Protein AF-A0A8L0DMH9-F1 (afdb_monomer)

Structure (mmCIF, N/CA/C/O backbone):
data_AF-A0A8L0DMH9-F1
#
_entry.id   AF-A0A8L0DMH9-F1
#
loop_
_atom_site.group_PDB
_atom_site.id
_atom_site.type_symbol
_atom_site.label_atom_id
_atom_site.label_alt_id
_atom_site.label_comp_id
_atom_site.label_asym_id
_atom_site.label_entity_id
_atom_site.label_seq_id
_atom_site.pdbx_PDB_ins_code
_atom_site.Cartn_x
_atom_site.Cartn_y
_atom_site.Cartn_z
_atom_site.occupancy
_atom_site.B_iso_or_equiv
_atom_site.auth_seq_id
_atom_site.auth_comp_id
_atom_site.auth_asym_id
_atom_site.auth_atom_id
_atom_site.pdbx_PDB_model_num
ATOM 1 N N . MET A 1 1 ? 23.906 -8.751 -19.280 1.00 44.16 1 MET A N 1
ATOM 2 C CA . MET A 1 1 ? 24.040 -8.775 -17.815 1.00 44.16 1 MET A CA 1
ATOM 3 C C . MET A 1 1 ? 22.783 -8.138 -17.264 1.00 44.16 1 MET A C 1
ATOM 5 O O . MET A 1 1 ? 22.639 -6.927 -17.329 1.00 44.16 1 MET A O 1
ATOM 9 N N . ASP A 1 2 ? 21.825 -9.013 -16.963 1.00 50.31 2 ASP A N 1
ATOM 10 C CA . ASP A 1 2 ? 20.845 -8.920 -15.877 1.00 50.31 2 ASP A CA 1
ATOM 11 C C . ASP A 1 2 ? 20.168 -7.559 -15.694 1.00 50.31 2 ASP A C 1
ATOM 13 O O . ASP A 1 2 ? 20.435 -6.817 -14.751 1.00 50.31 2 ASP A O 1
ATOM 17 N N . ILE A 1 3 ? 19.213 -7.276 -16.583 1.00 57.88 3 ILE A N 1
ATOM 18 C CA . ILE A 1 3 ? 18.086 -6.399 -16.255 1.00 57.88 3 ILE A CA 1
ATOM 19 C C . ILE A 1 3 ? 17.235 -7.214 -15.278 1.00 57.88 3 ILE A C 1
ATOM 21 O O . ILE A 1 3 ? 16.258 -7.850 -15.665 1.00 57.88 3 ILE A O 1
ATOM 25 N N . ALA A 1 4 ? 17.697 -7.311 -14.032 1.00 50.91 4 ALA A N 1
ATOM 26 C CA . ALA A 1 4 ? 16.849 -7.750 -12.949 1.00 50.91 4 ALA A CA 1
ATOM 27 C C . ALA A 1 4 ? 15.750 -6.697 -12.875 1.00 50.91 4 ALA A C 1
ATOM 29 O O . ALA A 1 4 ? 15.988 -5.566 -12.456 1.00 50.91 4 ALA A O 1
ATOM 30 N N . ASP A 1 5 ? 14.577 -7.060 -13.385 1.00 52.94 5 ASP A N 1
ATOM 31 C CA . ASP A 1 5 ? 13.315 -6.656 -12.794 1.00 52.94 5 ASP A CA 1
ATOM 32 C C . ASP A 1 5 ? 13.564 -6.607 -11.281 1.00 52.94 5 ASP A C 1
ATOM 34 O O . ASP A 1 5 ? 13.772 -7.647 -10.653 1.00 52.94 5 ASP A O 1
ATOM 38 N N . GLU A 1 6 ? 13.769 -5.404 -10.734 1.00 55.66 6 GLU A N 1
ATOM 39 C CA . GLU A 1 6 ? 13.895 -5.182 -9.296 1.00 55.66 6 GLU A CA 1
ATOM 40 C C . GLU A 1 6 ? 12.519 -5.493 -8.731 1.00 55.66 6 GLU A C 1
ATOM 42 O O . GLU A 1 6 ? 11.718 -4.580 -8.517 1.00 55.66 6 GLU A O 1
ATOM 47 N N . GLY A 1 7 ? 12.252 -6.797 -8.628 1.00 62.69 7 GLY A N 1
ATOM 48 C CA . GLY A 1 7 ? 10.928 -7.363 -8.533 1.00 62.69 7 GLY A CA 1
ATOM 49 C C . GLY A 1 7 ? 10.132 -6.648 -7.471 1.00 62.69 7 GLY A C 1
ATOM 50 O O . GLY A 1 7 ? 10.672 -6.158 -6.473 1.00 62.69 7 GLY A O 1
ATOM 51 N N . ASP A 1 8 ? 8.832 -6.571 -7.699 1.00 78.06 8 ASP A N 1
ATOM 52 C CA . ASP A 1 8 ? 7.914 -6.049 -6.712 1.00 78.06 8 ASP A CA 1
ATOM 53 C C . ASP A 1 8 ? 8.156 -6.839 -5.408 1.00 78.06 8 ASP A C 1
ATOM 55 O O . ASP A 1 8 ? 7.840 -8.024 -5.296 1.00 78.06 8 ASP A O 1
ATOM 59 N N . ILE A 1 9 ? 8.809 -6.197 -4.435 1.00 88.56 9 ILE A N 1
ATOM 60 C CA . ILE A 1 9 ? 9.212 -6.786 -3.155 1.00 88.56 9 ILE A CA 1
ATOM 61 C C . ILE A 1 9 ? 8.534 -5.990 -2.045 1.00 88.56 9 ILE A C 1
ATOM 63 O O . ILE A 1 9 ? 8.529 -4.760 -2.033 1.00 88.56 9 ILE A O 1
ATOM 67 N N . CYS A 1 10 ? 7.980 -6.691 -1.060 1.00 90.25 10 CYS A N 1
ATOM 68 C CA . CYS A 1 10 ? 7.345 -6.062 0.088 1.00 90.25 10 CYS A CA 1
ATOM 69 C C . CYS A 1 10 ? 8.344 -5.228 0.902 1.00 90.25 10 CYS A C 1
ATOM 71 O O . CYS A 1 10 ? 9.318 -5.760 1.441 1.00 9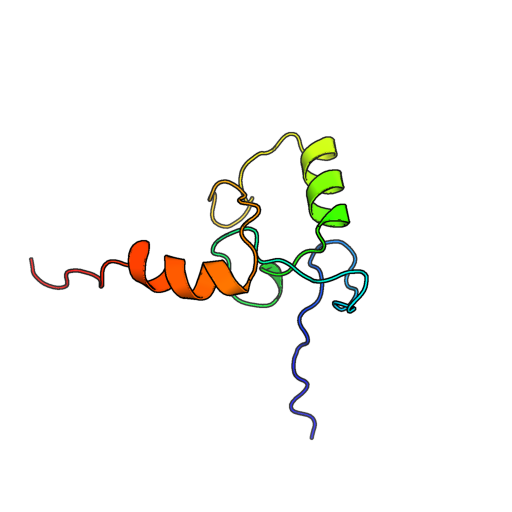0.25 10 CYS A O 1
ATOM 73 N N . ARG A 1 11 ? 8.044 -3.942 1.126 1.00 88.88 11 ARG A N 1
ATOM 74 C CA . ARG A 1 11 ? 8.901 -3.037 1.915 1.00 88.88 11 ARG A CA 1
ATOM 75 C C . ARG A 1 11 ? 9.100 -3.447 3.382 1.00 88.88 11 ARG A C 1
ATOM 77 O O . ARG A 1 11 ? 9.965 -2.892 4.053 1.00 88.88 11 ARG A O 1
ATOM 84 N N . VAL A 1 12 ? 8.263 -4.349 3.903 1.00 89.38 12 VAL A N 1
ATOM 85 C CA . VAL A 1 12 ? 8.293 -4.784 5.311 1.00 89.38 12 VAL A CA 1
ATOM 86 C C . VAL A 1 12 ? 9.081 -6.078 5.469 1.00 89.38 12 VAL A C 1
ATOM 88 O O . VAL A 1 12 ? 10.047 -6.107 6.224 1.00 89.38 12 VAL A O 1
ATOM 91 N N . CYS A 1 13 ? 8.687 -7.143 4.768 1.00 92.38 13 CYS A N 1
ATOM 92 C CA . CYS A 1 13 ? 9.306 -8.463 4.925 1.00 92.38 13 CYS A CA 1
ATOM 93 C C . CYS A 1 13 ? 10.403 -8.765 3.897 1.00 92.38 13 CYS A C 1
ATOM 95 O O . CYS A 1 13 ? 11.102 -9.761 4.050 1.00 92.38 13 CYS A O 1
ATOM 97 N N . ARG A 1 14 ? 10.581 -7.909 2.880 1.00 90.00 14 ARG A N 1
ATOM 98 C CA . ARG A 1 14 ? 11.573 -8.073 1.805 1.00 90.00 14 ARG A CA 1
ATOM 99 C C . ARG A 1 14 ? 11.413 -9.368 1.001 1.00 90.00 14 ARG A C 1
ATOM 101 O O . ARG A 1 14 ? 12.385 -9.886 0.466 1.00 90.00 14 ARG A O 1
ATOM 108 N N . SER A 1 15 ? 10.188 -9.881 0.920 1.00 90.50 15 SER A N 1
ATOM 109 C CA . SER A 1 15 ? 9.828 -11.030 0.087 1.00 90.50 15 SER A CA 1
ATOM 110 C C . SER A 1 15 ? 8.997 -10.586 -1.115 1.00 90.50 15 SER A C 1
ATOM 112 O O . SER A 1 15 ? 8.263 -9.595 -1.034 1.00 90.50 15 SER A O 1
ATOM 114 N N . GLU A 1 16 ? 9.107 -11.338 -2.203 1.00 90.38 16 GLU A N 1
ATOM 115 C CA . GLU A 1 16 ? 8.345 -11.144 -3.438 1.00 90.38 16 GLU A CA 1
ATOM 116 C C . GLU A 1 16 ? 6.838 -11.380 -3.227 1.00 90.38 16 GLU A C 1
ATOM 118 O O . GLU A 1 16 ? 6.390 -11.965 -2.230 1.00 90.38 16 GLU A O 1
ATOM 123 N N . GLY A 1 17 ? 6.032 -10.893 -4.168 1.00 87.56 17 GLY A N 1
ATOM 124 C CA . GLY A 1 17 ? 4.613 -11.223 -4.246 1.00 87.56 17 GLY A CA 1
ATOM 125 C C . GLY A 1 17 ? 4.400 -12.629 -4.800 1.00 87.56 17 GLY A C 1
ATOM 126 O O . GLY A 1 17 ? 4.982 -12.992 -5.816 1.00 87.56 17 GLY A O 1
ATOM 127 N N . THR A 1 18 ? 3.531 -13.409 -4.165 1.00 88.19 18 THR A N 1
ATOM 128 C CA . THR A 1 18 ? 3.082 -14.712 -4.682 1.00 88.19 18 THR A CA 1
ATOM 129 C C . THR A 1 18 ? 1.582 -14.663 -4.981 1.00 88.19 18 THR A C 1
ATOM 131 O O . THR A 1 18 ? 0.896 -13.774 -4.469 1.00 88.19 18 THR A O 1
ATOM 134 N N . PRO A 1 19 ? 1.026 -15.593 -5.780 1.00 84.69 19 PRO A N 1
ATOM 135 C CA . PRO A 1 19 ? -0.422 -15.667 -5.995 1.00 84.69 19 PRO A CA 1
ATOM 136 C C . PRO A 1 19 ? -1.222 -15.781 -4.685 1.00 84.69 19 PRO A C 1
ATOM 138 O O . PRO A 1 19 ? -2.286 -15.179 -4.573 1.00 84.69 19 PRO A O 1
ATOM 141 N N . ASP A 1 20 ? -0.689 -16.475 -3.673 1.00 88.62 20 ASP A N 1
ATOM 142 C CA . ASP A 1 20 ? -1.315 -16.586 -2.348 1.00 88.62 20 ASP A CA 1
ATOM 143 C C . ASP A 1 20 ? -1.084 -15.353 -1.458 1.00 88.62 20 ASP A C 1
ATOM 145 O O . ASP A 1 20 ? -1.898 -15.040 -0.588 1.00 88.62 20 ASP A O 1
ATOM 149 N N . LYS A 1 21 ? 0.032 -14.638 -1.654 1.00 87.38 21 LYS A N 1
ATOM 150 C CA . LYS A 1 21 ? 0.407 -13.431 -0.900 1.00 87.38 21 LYS A CA 1
ATOM 151 C C . LYS A 1 21 ? 0.757 -12.302 -1.876 1.00 87.38 21 LYS A C 1
ATOM 153 O O . LYS A 1 21 ? 1.937 -11.974 -2.038 1.00 87.38 21 LYS A O 1
ATOM 158 N N . PRO A 1 22 ? -0.249 -11.696 -2.531 1.00 87.88 22 PRO A N 1
ATOM 159 C CA . PRO A 1 22 ? -0.014 -10.649 -3.515 1.00 87.88 22 PRO A CA 1
ATOM 160 C C . PRO A 1 22 ? 0.467 -9.351 -2.857 1.00 87.88 22 PRO A C 1
ATOM 162 O O . PRO A 1 22 ? 0.216 -9.081 -1.674 1.00 87.88 22 PRO A O 1
ATOM 165 N N . LEU A 1 23 ? 1.155 -8.528 -3.647 1.00 87.38 23 LEU A N 1
ATOM 166 C CA . LEU A 1 23 ? 1.592 -7.193 -3.250 1.00 87.38 23 LEU A CA 1
ATOM 167 C C . LEU A 1 23 ? 0.556 -6.137 -3.620 1.00 87.38 23 LEU A C 1
ATOM 169 O O . LEU A 1 23 ? -0.129 -6.225 -4.633 1.00 87.38 23 LEU A O 1
ATOM 173 N N . TYR A 1 24 ? 0.479 -5.110 -2.784 1.00 85.75 24 TYR A N 1
ATOM 174 C CA . TYR A 1 24 ? -0.427 -3.981 -2.915 1.00 85.75 24 TYR A CA 1
ATOM 175 C C . TYR A 1 24 ? 0.354 -2.674 -2.945 1.00 85.75 24 TYR A C 1
ATOM 177 O O . TYR A 1 24 ? 1.470 -2.588 -2.432 1.00 85.75 24 TYR A O 1
ATOM 185 N N . HIS A 1 25 ? -0.282 -1.644 -3.502 1.00 85.50 25 HIS A N 1
ATOM 186 C CA . HIS A 1 25 ? 0.227 -0.279 -3.577 1.00 85.50 25 HIS A CA 1
ATOM 187 C C . HIS A 1 25 ? -0.643 0.630 -2.699 1.00 85.50 25 HIS A C 1
ATOM 189 O O . HIS A 1 25 ? -1.653 1.154 -3.157 1.00 85.50 25 HIS A O 1
ATOM 195 N N . PRO A 1 26 ? -0.342 0.761 -1.396 1.00 83.69 26 PRO A N 1
ATOM 196 C CA . PRO A 1 26 ? -1.282 1.336 -0.438 1.00 83.69 26 PRO A CA 1
ATOM 197 C C . PRO A 1 26 ? -1.179 2.867 -0.355 1.00 83.69 26 PRO A C 1
ATOM 199 O O . PRO A 1 26 ? -1.909 3.497 0.410 1.00 83.69 26 PRO A O 1
ATOM 202 N N . CYS A 1 27 ? -0.228 3.470 -1.071 1.00 84.94 27 CYS A N 1
ATOM 203 C CA . CYS A 1 27 ? 0.042 4.902 -1.092 1.00 84.94 27 CYS A CA 1
ATOM 204 C C . CYS A 1 27 ? 0.660 5.311 -2.434 1.00 84.94 27 CYS A C 1
ATOM 206 O O . CYS A 1 27 ? 1.142 4.469 -3.175 1.00 84.94 27 CYS A O 1
ATOM 208 N N . VAL A 1 28 ? 0.744 6.612 -2.711 1.00 83.19 28 VAL A N 1
ATOM 209 C CA . VAL A 1 28 ? 1.254 7.160 -3.986 1.00 83.19 28 VAL A CA 1
ATOM 210 C C . VAL A 1 28 ? 2.783 7.112 -4.149 1.00 83.19 28 VAL A C 1
ATOM 212 O O . VAL A 1 28 ? 3.336 7.770 -5.026 1.00 83.19 28 VAL A O 1
ATOM 215 N N . CYS A 1 29 ? 3.499 6.379 -3.293 1.00 83.69 29 CYS A N 1
ATOM 216 C CA . CYS A 1 29 ? 4.953 6.269 -3.402 1.00 83.69 29 CYS A CA 1
ATOM 217 C C . CYS A 1 29 ? 5.366 5.579 -4.712 1.00 83.69 29 CYS A C 1
ATOM 219 O O . CYS A 1 29 ? 4.643 4.742 -5.251 1.00 83.69 29 CYS A O 1
ATOM 221 N N . THR A 1 30 ? 6.549 5.917 -5.212 1.00 82.56 30 THR A N 1
ATOM 222 C CA . THR A 1 30 ? 7.144 5.330 -6.419 1.00 82.56 30 THR A CA 1
ATOM 223 C C . THR A 1 30 ? 8.333 4.436 -6.055 1.00 82.56 30 THR A C 1
ATOM 225 O O . THR A 1 30 ? 8.819 4.474 -4.926 1.00 82.56 30 THR A O 1
ATOM 228 N N . GLY A 1 31 ? 8.787 3.600 -6.994 1.00 80.00 31 GLY A N 1
ATOM 229 C CA . GLY A 1 31 ? 9.867 2.630 -6.757 1.00 80.00 31 GLY A CA 1
ATOM 230 C C . GLY A 1 31 ? 9.461 1.458 -5.854 1.00 80.00 31 GLY A C 1
ATOM 231 O O . GLY A 1 31 ? 8.281 1.262 -5.579 1.00 80.00 31 GLY A O 1
ATOM 232 N N . SER A 1 32 ? 10.435 0.683 -5.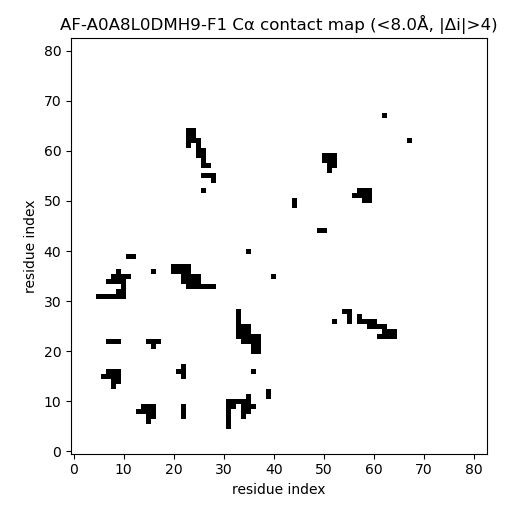376 1.00 74.62 32 SER A N 1
ATOM 233 C CA . SER A 1 32 ? 10.220 -0.550 -4.594 1.00 74.62 32 SER A CA 1
ATOM 234 C C . SER A 1 32 ? 9.488 -0.338 -3.262 1.00 74.62 32 SER A C 1
ATOM 236 O O . SER A 1 32 ? 8.759 -1.209 -2.795 1.00 74.62 32 SER A O 1
ATOM 238 N N . ILE A 1 33 ? 9.592 0.853 -2.662 1.00 81.06 33 ILE A N 1
ATOM 239 C CA . ILE A 1 33 ? 8.965 1.167 -1.365 1.00 81.06 33 ILE A CA 1
ATOM 240 C C . ILE A 1 33 ? 7.433 1.189 -1.403 1.00 81.06 33 ILE A C 1
ATOM 242 O O . ILE A 1 33 ? 6.770 1.231 -0.363 1.00 81.06 33 ILE A O 1
ATOM 246 N N . LYS A 1 34 ? 6.879 1.193 -2.612 1.00 85.06 34 LYS A N 1
ATOM 247 C CA . LYS A 1 34 ? 5.456 1.287 -2.870 1.00 85.06 34 LYS A CA 1
ATOM 248 C C . LYS A 1 34 ? 4.726 -0.042 -2.663 1.00 85.06 34 LYS A C 1
ATOM 250 O O . LYS A 1 34 ? 3.515 -0.026 -2.471 1.00 85.06 34 LYS A O 1
ATOM 255 N N . PHE A 1 35 ? 5.442 -1.165 -2.666 1.00 88.12 35 PHE A N 1
ATOM 256 C CA . PHE A 1 35 ? 4.851 -2.495 -2.565 1.00 88.12 35 PHE A CA 1
ATOM 257 C C . PHE A 1 35 ? 4.819 -3.016 -1.129 1.00 88.12 35 PHE A C 1
ATOM 259 O O . PHE A 1 35 ? 5.796 -2.936 -0.380 1.00 88.12 35 PHE A O 1
ATOM 266 N N . ILE A 1 36 ? 3.683 -3.585 -0.728 1.00 90.12 36 ILE A N 1
ATOM 267 C CA . ILE A 1 36 ? 3.514 -4.220 0.581 1.00 90.12 36 ILE A CA 1
ATOM 268 C C . ILE A 1 36 ? 2.529 -5.388 0.499 1.00 90.12 36 ILE A C 1
ATOM 270 O O . ILE A 1 36 ? 1.532 -5.308 -0.213 1.00 90.12 36 ILE A O 1
ATOM 274 N N . HIS A 1 37 ? 2.747 -6.460 1.260 1.00 91.69 37 HIS A N 1
ATOM 275 C CA . HIS A 1 37 ? 1.709 -7.481 1.439 1.00 91.69 37 HIS A CA 1
ATOM 276 C C . HIS A 1 37 ? 0.562 -6.943 2.298 1.00 91.69 37 HIS A C 1
ATOM 278 O O . HIS A 1 37 ? 0.783 -6.161 3.227 1.00 91.69 37 HIS A O 1
ATOM 284 N N . GLN A 1 38 ? -0.654 -7.432 2.060 1.00 88.06 38 GLN A N 1
ATOM 285 C CA . GLN A 1 38 ? -1.827 -7.085 2.869 1.00 88.06 38 GLN A CA 1
ATOM 286 C C . GLN A 1 38 ? -1.607 -7.366 4.363 1.00 88.06 38 GLN A C 1
ATOM 288 O O . GLN A 1 38 ? -1.858 -6.498 5.198 1.00 88.06 38 GLN A O 1
A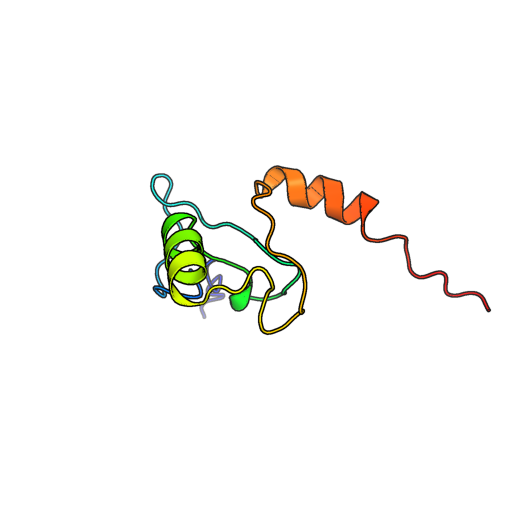TOM 293 N N . GLU A 1 39 ? -1.097 -8.550 4.708 1.00 90.81 39 GLU A N 1
ATOM 294 C CA . GLU A 1 39 ? -0.823 -8.928 6.100 1.00 90.81 39 GLU A CA 1
ATOM 295 C C . GLU A 1 39 ? 0.221 -8.014 6.746 1.00 90.81 39 GLU A C 1
ATOM 297 O O . GLU A 1 39 ? 0.021 -7.538 7.866 1.00 90.81 39 GLU A O 1
ATOM 302 N N . CYS A 1 40 ? 1.302 -7.714 6.017 1.00 91.50 40 CYS A N 1
ATOM 303 C CA . CYS A 1 40 ? 2.351 -6.814 6.482 1.00 91.50 40 CYS A CA 1
ATOM 304 C C . CYS A 1 40 ? 1.812 -5.403 6.730 1.00 91.50 40 CYS A C 1
ATOM 306 O O . CYS A 1 40 ? 2.156 -4.791 7.739 1.00 91.50 40 CYS A O 1
ATOM 308 N N . LEU A 1 41 ? 0.939 -4.897 5.854 1.00 88.19 41 LEU A N 1
ATOM 309 C CA . LEU A 1 41 ? 0.292 -3.602 6.045 1.00 88.19 41 LEU A CA 1
ATOM 310 C C . LEU A 1 41 ? -0.619 -3.610 7.276 1.00 88.19 41 LEU A C 1
ATOM 312 O O . LEU A 1 41 ? -0.517 -2.719 8.112 1.00 88.19 41 LEU A O 1
ATOM 316 N N . VAL A 1 42 ? -1.469 -4.628 7.437 1.00 87.00 42 VAL A N 1
ATOM 317 C CA . VAL A 1 42 ? -2.372 -4.744 8.595 1.00 87.00 42 VAL A CA 1
ATOM 318 C C . VAL A 1 42 ? -1.589 -4.819 9.908 1.00 87.00 42 VAL A C 1
ATOM 320 O O . VAL A 1 42 ? -1.935 -4.131 10.870 1.00 87.00 42 VAL A O 1
ATOM 323 N N . GLN A 1 43 ? -0.524 -5.621 9.965 1.00 89.56 43 GLN A N 1
ATOM 324 C CA . GLN A 1 43 ? 0.345 -5.704 11.142 1.00 89.56 43 GLN A CA 1
ATOM 325 C C . GLN A 1 43 ? 1.043 -4.371 11.425 1.00 89.56 43 GLN A C 1
ATOM 327 O O . GLN A 1 43 ? 1.054 -3.911 12.569 1.00 89.56 43 GLN A O 1
ATOM 332 N N . TRP A 1 44 ? 1.566 -3.718 10.386 1.00 86.56 44 TRP A N 1
ATOM 333 C CA . TRP A 1 44 ? 2.213 -2.418 10.513 1.00 86.56 44 TRP A CA 1
ATOM 334 C C . TRP A 1 44 ? 1.242 -1.347 11.030 1.00 86.56 44 TRP A C 1
ATOM 336 O O . TRP A 1 44 ? 1.593 -0.614 11.951 1.00 86.56 44 TRP A O 1
ATOM 346 N N . LEU A 1 45 ? 0.002 -1.296 10.529 1.00 84.38 45 LEU A N 1
ATOM 347 C CA . LEU A 1 45 ? -1.033 -0.362 10.997 1.00 84.38 45 LEU A CA 1
ATOM 348 C C . LEU A 1 45 ? -1.395 -0.605 12.468 1.00 84.38 45 LEU A C 1
ATOM 350 O O . LEU A 1 45 ? -1.470 0.347 13.249 1.00 84.38 45 LEU A O 1
ATOM 354 N N . LYS A 1 46 ? -1.559 -1.875 12.867 1.00 84.88 46 LYS A N 1
ATOM 355 C CA . LYS A 1 46 ? -1.834 -2.258 14.262 1.00 84.88 46 LYS A CA 1
ATOM 356 C C . LYS A 1 46 ? -0.724 -1.806 15.210 1.00 84.88 46 LYS A C 1
ATOM 358 O O . LYS A 1 46 ? -1.022 -1.318 16.296 1.00 84.88 46 LYS A O 1
ATOM 363 N N . HIS A 1 47 ? 0.537 -1.957 14.805 1.00 84.69 47 HIS A N 1
ATOM 364 C CA . HIS A 1 47 ? 1.685 -1.606 15.641 1.00 84.69 47 HIS A CA 1
ATOM 365 C C . HIS A 1 47 ? 1.984 -0.099 15.639 1.00 84.69 47 HIS A C 1
ATOM 367 O O . HIS A 1 47 ? 2.237 0.489 16.685 1.00 84.69 47 HIS A O 1
ATOM 373 N N . SER A 1 48 ? 1.932 0.544 14.471 1.00 83.94 48 SER A N 1
ATOM 374 C CA . SER A 1 48 ? 2.305 1.951 14.305 1.00 83.94 48 SER A CA 1
ATOM 375 C C . SER A 1 48 ? 1.223 2.918 14.799 1.00 83.94 48 SER A C 1
ATOM 377 O O . SER A 1 48 ? 1.535 4.055 15.145 1.00 83.94 48 SER A O 1
ATOM 379 N N . ARG A 1 49 ? -0.052 2.491 14.812 1.00 79.44 49 ARG A N 1
ATOM 380 C CA . ARG A 1 49 ? -1.238 3.355 15.004 1.00 79.44 49 ARG A CA 1
ATOM 381 C C . ARG A 1 49 ? -1.267 4.569 14.064 1.00 79.44 49 ARG A C 1
ATOM 383 O O . ARG A 1 49 ? -1.867 5.593 14.378 1.00 79.44 49 ARG A O 1
ATOM 390 N N . LYS A 1 50 ? -0.605 4.460 12.910 1.00 76.81 50 LYS A N 1
ATOM 391 C CA . LYS A 1 50 ? -0.544 5.496 11.877 1.00 76.81 50 LYS A CA 1
ATOM 392 C C . LYS A 1 50 ? -1.445 5.099 10.725 1.00 76.81 50 LYS A C 1
ATOM 394 O O . LYS A 1 50 ? -1.287 4.021 10.175 1.00 76.81 50 LYS A O 1
ATOM 399 N N . GLU A 1 51 ? -2.331 5.995 10.318 1.00 78.44 51 GLU A N 1
ATOM 400 C CA . GLU A 1 51 ? -3.196 5.806 9.143 1.00 78.44 51 GLU A CA 1
ATOM 401 C C . GLU A 1 51 ? -2.584 6.392 7.855 1.00 78.44 51 GLU A C 1
ATOM 403 O O . GLU A 1 51 ? -3.181 6.299 6.784 1.00 78.44 51 GLU A O 1
ATOM 408 N N . TYR A 1 52 ? -1.388 6.983 7.943 1.00 83.56 52 TYR A N 1
ATOM 409 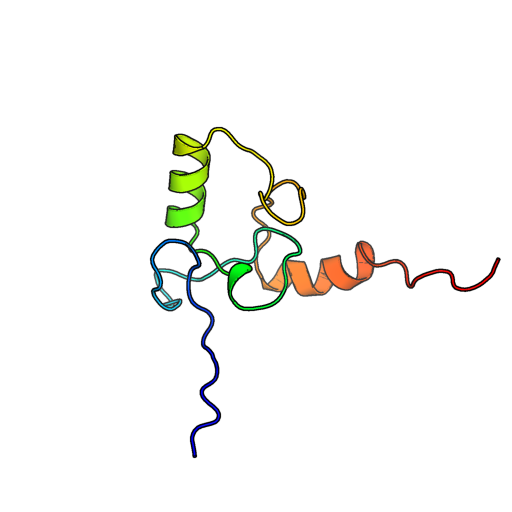C CA . TYR A 1 52 ? -0.736 7.726 6.863 1.00 83.56 52 TYR A CA 1
ATOM 410 C C . TYR A 1 52 ? 0.646 7.163 6.549 1.00 83.56 52 TYR A C 1
ATOM 412 O O . TYR A 1 52 ? 1.399 6.785 7.454 1.00 83.56 52 TYR A O 1
ATOM 420 N N . CYS A 1 53 ? 1.005 7.168 5.267 1.00 83.75 53 CYS A N 1
ATOM 421 C CA . CYS A 1 53 ? 2.339 6.811 4.814 1.00 83.75 53 CYS A CA 1
ATOM 422 C C . CYS A 1 53 ? 3.381 7.759 5.410 1.00 83.75 53 CYS A C 1
ATOM 424 O O . CYS A 1 53 ? 3.236 8.979 5.382 1.00 83.75 53 CYS A O 1
ATOM 426 N N . GLU A 1 54 ? 4.474 7.209 5.931 1.00 83.50 54 GLU A N 1
ATOM 427 C CA . GLU A 1 54 ? 5.513 8.010 6.578 1.00 83.50 54 GLU A CA 1
ATOM 428 C C . GLU A 1 54 ? 6.307 8.892 5.605 1.00 83.50 54 GLU A C 1
ATOM 4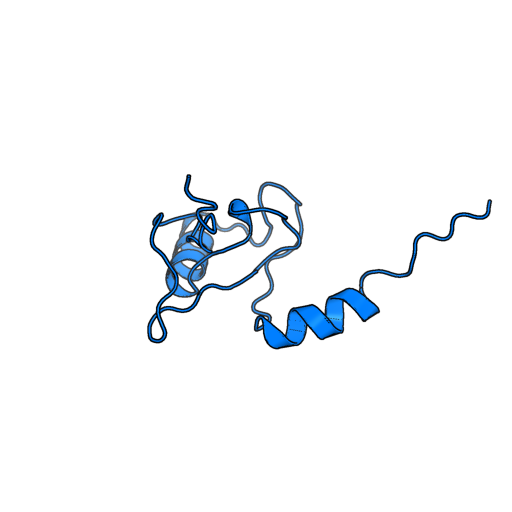30 O O . GLU A 1 54 ? 6.835 9.919 6.035 1.00 83.50 54 GLU A O 1
ATOM 435 N N . LEU A 1 55 ? 6.319 8.531 4.317 1.00 85.00 55 LEU A N 1
ATOM 436 C CA . LEU A 1 55 ? 7.039 9.232 3.254 1.00 85.00 55 LEU A CA 1
ATOM 437 C C . LEU A 1 55 ? 6.165 10.268 2.552 1.00 85.00 55 LEU A C 1
ATOM 439 O O . LEU A 1 55 ? 6.415 11.461 2.668 1.00 85.00 55 LEU A O 1
ATOM 443 N N . CYS A 1 56 ? 5.114 9.825 1.858 1.00 82.31 56 CYS A N 1
ATOM 444 C CA . CYS A 1 56 ? 4.262 10.722 1.073 1.00 82.31 56 CYS A CA 1
ATOM 445 C C . CYS A 1 56 ? 3.136 11.378 1.884 1.00 82.31 56 CYS A C 1
ATOM 447 O O . CYS A 1 56 ? 2.391 12.182 1.334 1.00 82.31 56 CYS A O 1
ATOM 449 N N . LYS A 1 57 ? 2.968 11.017 3.166 1.00 81.75 57 LYS A N 1
ATOM 450 C CA . LYS A 1 57 ? 1.895 11.502 4.059 1.00 81.75 57 LYS A CA 1
ATOM 451 C C . LYS A 1 57 ? 0.467 11.227 3.575 1.00 81.75 57 LYS A C 1
ATOM 453 O O . LYS A 1 57 ? -0.483 11.663 4.215 1.00 81.75 57 LYS A O 1
ATOM 458 N N . HIS A 1 58 ? 0.298 10.459 2.501 1.00 77.56 58 HIS A N 1
ATOM 459 C CA . HIS A 1 58 ? -1.011 10.059 2.006 1.00 77.56 58 HIS A CA 1
ATOM 460 C C . HIS A 1 58 ? -1.653 9.034 2.946 1.00 77.56 58 HIS A C 1
ATOM 462 O O . HIS A 1 58 ? -0.956 8.174 3.494 1.00 77.56 58 HIS A O 1
ATOM 468 N N . ARG A 1 59 ? -2.974 9.117 3.136 1.00 77.88 59 ARG A N 1
ATOM 469 C CA . ARG A 1 59 ? -3.723 8.123 3.913 1.00 77.88 59 ARG A CA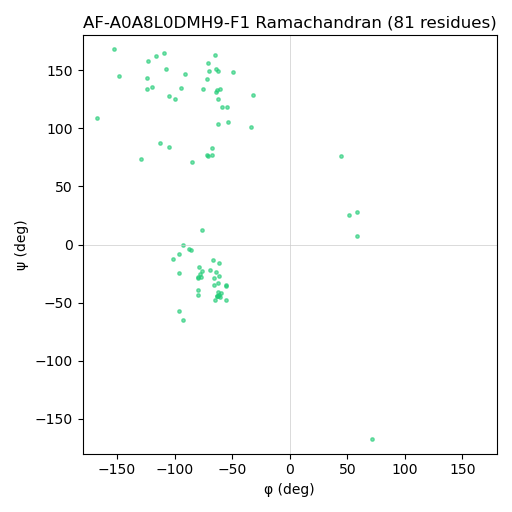 1
ATOM 470 C C . ARG A 1 59 ? -3.620 6.771 3.209 1.00 77.88 59 ARG A C 1
ATOM 472 O O . ARG A 1 59 ? -3.793 6.707 1.993 1.00 77.88 59 ARG A O 1
ATOM 479 N N . PHE A 1 60 ? -3.326 5.708 3.954 1.00 75.00 60 PHE A N 1
ATOM 480 C CA . PHE A 1 60 ? -3.292 4.371 3.370 1.00 75.00 60 PHE A CA 1
ATOM 481 C C . PHE A 1 60 ? -4.686 3.971 2.885 1.00 75.00 60 PHE A C 1
ATOM 483 O O . PHE A 1 60 ? -5.663 4.092 3.629 1.00 75.00 60 PHE A O 1
ATOM 490 N N . ALA A 1 61 ? -4.768 3.474 1.653 1.00 67.94 61 ALA A N 1
ATOM 491 C CA . ALA A 1 61 ? -5.995 2.959 1.063 1.00 67.94 61 ALA A CA 1
ATOM 492 C C . ALA A 1 61 ? -5.786 1.513 0.598 1.00 67.94 61 ALA A C 1
ATOM 494 O O . ALA A 1 61 ? -4.791 1.189 -0.047 1.00 67.94 61 ALA A O 1
ATOM 495 N N . PHE A 1 62 ? -6.734 0.632 0.921 1.00 63.28 62 PHE A N 1
ATOM 496 C CA . PHE A 1 62 ? -6.780 -0.728 0.382 1.00 63.28 62 PHE A CA 1
ATOM 497 C C . PHE A 1 62 ? -7.487 -0.710 -0.975 1.00 63.28 62 PHE A C 1
ATOM 499 O O . PHE A 1 62 ? -8.628 -1.144 -1.105 1.00 63.28 62 PHE A O 1
ATOM 506 N N . THR A 1 63 ? -6.825 -0.151 -1.985 1.00 58.06 63 THR A N 1
ATOM 507 C CA . THR A 1 63 ? -7.299 -0.196 -3.371 1.00 58.06 63 THR A CA 1
ATOM 508 C C . THR A 1 63 ? -6.560 -1.298 -4.130 1.00 58.06 63 THR A C 1
ATOM 510 O O . THR A 1 63 ? -5.327 -1.292 -4.135 1.00 58.06 63 THR A O 1
ATOM 513 N N . PRO A 1 64 ? -7.265 -2.259 -4.760 1.00 56.84 64 PRO A N 1
ATOM 514 C CA . PRO A 1 64 ? -6.614 -3.296 -5.551 1.00 56.84 64 PRO A CA 1
ATOM 515 C C . PRO A 1 64 ? -5.857 -2.676 -6.734 1.00 56.84 64 PRO A C 1
ATOM 517 O O . PRO A 1 64 ? -6.257 -1.644 -7.269 1.00 56.84 64 PRO A O 1
ATOM 520 N N . ILE A 1 65 ? -4.767 -3.322 -7.150 1.00 56.94 65 ILE A N 1
ATOM 521 C CA . ILE A 1 65 ? -3.799 -2.814 -8.141 1.00 56.94 65 ILE A CA 1
ATOM 522 C C . ILE A 1 65 ? -4.474 -2.424 -9.472 1.00 56.94 65 ILE A C 1
ATOM 524 O O . ILE A 1 65 ? -4.133 -1.406 -10.069 1.00 56.94 65 ILE A O 1
ATOM 528 N N . LEU A 1 66 ? -5.504 -3.172 -9.892 1.00 56.62 66 LEU A N 1
ATOM 529 C CA . LEU A 1 66 ? -6.306 -2.851 -11.082 1.00 56.62 66 LEU A CA 1
ATOM 530 C C . LEU A 1 66 ? -7.117 -1.551 -10.949 1.00 56.62 66 LEU A C 1
ATOM 532 O O . LEU A 1 66 ? -7.366 -0.881 -11.947 1.00 56.62 66 LEU A O 1
ATOM 536 N N . PHE A 1 67 ? -7.518 -1.173 -9.736 1.00 51.59 67 PHE A N 1
ATOM 537 C CA . PHE A 1 67 ? -8.247 0.071 -9.493 1.00 51.59 67 PHE A CA 1
ATOM 538 C C . PHE A 1 67 ? -7.319 1.289 -9.530 1.00 51.59 67 PHE A C 1
ATOM 540 O O . PHE A 1 67 ? -7.755 2.369 -9.920 1.00 51.59 67 PHE A O 1
ATOM 547 N N . ILE A 1 68 ? -6.034 1.120 -9.193 1.00 53.12 68 ILE A N 1
ATOM 548 C CA . ILE A 1 68 ? -5.035 2.201 -9.186 1.00 53.12 68 ILE A CA 1
ATOM 549 C C . ILE A 1 68 ? -4.760 2.751 -10.590 1.00 53.12 68 ILE A C 1
ATOM 551 O O . ILE A 1 68 ? -4.612 3.962 -10.745 1.00 53.12 68 ILE A O 1
ATOM 555 N N . LEU A 1 69 ? -4.801 1.907 -11.626 1.00 54.31 69 LEU A N 1
ATOM 556 C CA . LEU A 1 69 ? -4.713 2.363 -13.019 1.00 54.31 69 LEU A CA 1
ATOM 557 C C . LEU A 1 69 ? -5.884 3.286 -13.408 1.00 54.31 69 LEU A C 1
ATOM 559 O O . LEU A 1 69 ? -5.686 4.231 -14.168 1.00 54.31 69 LEU A O 1
ATOM 563 N N . LEU A 1 70 ? -7.077 3.062 -12.845 1.00 53.22 70 LEU A N 1
ATOM 564 C CA . LEU A 1 70 ? -8.255 3.903 -13.078 1.00 53.22 70 LEU A CA 1
ATOM 565 C C . LEU A 1 70 ? -8.223 5.196 -12.246 1.00 53.22 70 LEU A C 1
ATOM 567 O O . LEU A 1 70 ? -8.565 6.258 -12.763 1.00 53.22 70 LEU A O 1
ATOM 571 N N . VAL A 1 71 ? -7.772 5.158 -10.984 1.00 50.56 71 VAL A N 1
ATOM 572 C CA . VAL A 1 71 ? -7.658 6.387 -10.171 1.00 50.56 71 VAL A CA 1
ATOM 573 C C . VAL A 1 71 ? -6.463 7.259 -10.543 1.00 50.56 71 VAL A C 1
ATOM 575 O O . VAL A 1 71 ? -6.537 8.462 -10.325 1.00 50.56 71 VAL A O 1
ATOM 578 N N . CYS A 1 72 ? -5.404 6.740 -11.169 1.00 50.25 72 CYS A N 1
ATOM 579 C CA . CYS A 1 72 ? -4.313 7.589 -11.663 1.00 50.25 72 CYS A CA 1
ATOM 580 C C . CYS A 1 72 ? -4.781 8.567 -12.767 1.00 50.25 72 CYS A C 1
ATOM 582 O O . CYS A 1 72 ? -4.194 9.636 -12.909 1.00 50.25 72 CYS A O 1
ATOM 584 N N . TRP A 1 73 ? -5.879 8.253 -13.473 1.00 46.75 73 TRP A N 1
ATOM 585 C CA . TRP A 1 73 ? -6.582 9.176 -14.381 1.00 46.75 73 TRP A CA 1
ATOM 586 C C . TRP A 1 73 ? -7.509 10.172 -13.660 1.00 46.75 73 TRP A C 1
ATOM 588 O O . TRP A 1 73 ? -7.737 11.262 -14.170 1.00 46.75 73 TRP A O 1
ATOM 598 N N . PHE A 1 74 ? -8.044 9.827 -12.482 1.00 44.59 74 PHE A N 1
ATOM 599 C CA . PHE A 1 74 ? -8.984 10.683 -11.735 1.00 44.59 74 PHE A CA 1
ATOM 600 C C . PHE A 1 74 ? -8.328 11.547 -10.643 1.00 44.59 74 PHE A C 1
ATOM 602 O O . PHE A 1 74 ? -8.875 12.583 -10.279 1.00 44.59 74 PHE A O 1
ATOM 609 N N . VAL A 1 75 ? -7.166 11.149 -10.115 1.00 47.06 75 VAL A N 1
ATOM 610 C CA . VAL A 1 75 ? -6.438 11.852 -9.037 1.00 47.06 75 VAL A CA 1
ATOM 611 C C . VAL A 1 75 ? -5.262 12.673 -9.578 1.00 47.06 75 VAL A C 1
ATOM 613 O O . VAL A 1 75 ? -4.734 13.529 -8.873 1.00 47.06 75 VAL A O 1
ATOM 616 N N . CYS A 1 76 ? -4.880 12.478 -10.842 1.00 44.50 76 CYS A N 1
ATOM 617 C CA . CYS A 1 76 ? -3.981 13.383 -11.545 1.00 44.50 76 CYS A CA 1
ATOM 618 C C . CYS A 1 76 ? -4.802 14.226 -12.534 1.00 44.50 76 CYS A C 1
ATOM 620 O O . CYS A 1 76 ? -4.875 13.874 -13.713 1.00 44.50 76 CYS A O 1
ATOM 622 N N . PRO A 1 77 ? -5.438 15.341 -12.107 1.00 42.78 77 PRO A N 1
ATOM 623 C CA . PRO A 1 77 ? -5.653 16.404 -13.064 1.00 42.78 77 PRO A CA 1
ATOM 624 C C . PRO A 1 77 ? -4.249 16.781 -13.531 1.00 42.78 77 PRO A C 1
ATOM 626 O O . PRO A 1 77 ? -3.377 17.124 -12.729 1.00 42.78 77 PRO A O 1
ATOM 629 N N . LEU A 1 78 ? -4.021 16.600 -14.826 1.00 45.97 78 LEU A N 1
ATOM 630 C CA . LEU A 1 78 ? -2.906 17.167 -15.561 1.00 45.97 78 LEU A CA 1
ATOM 631 C C . LEU A 1 78 ? -2.548 18.531 -14.939 1.00 45.97 78 LEU A C 1
ATOM 633 O O . LEU A 1 78 ? -3.463 19.334 -14.728 1.00 45.97 78 LEU A O 1
ATOM 637 N N . PRO A 1 79 ? -1.274 18.789 -14.595 1.00 49.81 79 PRO A N 1
ATOM 638 C CA . PRO A 1 79 ? -0.891 20.060 -14.009 1.00 49.81 79 PRO A CA 1
ATOM 639 C C . PRO A 1 79 ? -1.377 21.148 -14.960 1.00 49.81 79 PRO A C 1
ATOM 641 O O . PRO A 1 79 ? -0.982 21.173 -16.127 1.00 49.81 79 PRO A O 1
ATOM 644 N N . THR A 1 80 ? -2.267 22.022 -14.493 1.00 53.91 80 THR A N 1
ATOM 645 C CA . THR A 1 80 ? -2.574 23.263 -15.197 1.00 53.91 80 THR A CA 1
ATOM 646 C C . THR A 1 80 ? -1.328 24.129 -15.127 1.00 53.91 80 THR A C 1
ATOM 648 O O . THR A 1 80 ? -1.167 24.975 -14.253 1.00 53.91 80 THR A O 1
ATOM 651 N N . LEU A 1 81 ? -0.420 23.852 -16.055 1.00 56.69 81 LEU A N 1
ATOM 652 C CA . LEU A 1 81 ? 0.600 24.747 -16.545 1.00 56.69 81 LEU A CA 1
ATOM 653 C C . LEU A 1 81 ? -0.125 25.800 -17.400 1.00 56.69 81 LEU A C 1
ATOM 655 O O . LEU A 1 81 ? -0.171 25.675 -18.617 1.00 56.69 81 LEU A O 1
ATOM 659 N N . LEU A 1 82 ? -0.780 26.772 -16.762 1.00 50.97 82 LEU A N 1
ATOM 660 C CA . LEU A 1 82 ? -1.075 28.085 -17.344 1.00 50.97 82 LEU A CA 1
ATOM 661 C C . LEU A 1 82 ? -1.540 29.034 -16.229 1.00 50.97 82 LEU A C 1
ATOM 663 O O . LEU A 1 82 ? -2.636 28.874 -15.689 1.00 50.97 82 LEU A O 1
ATOM 667 N N . GLY A 1 83 ? -0.684 30.000 -15.900 1.00 40.84 83 GLY A N 1
ATOM 668 C CA . GLY A 1 83 ? -0.894 31.040 -14.895 1.00 40.84 83 GLY A CA 1
ATOM 669 C C . GLY A 1 83 ? 0.432 31.582 -14.402 1.00 40.84 83 GLY A C 1
ATOM 670 O O . GLY A 1 83 ? 0.930 31.025 -13.403 1.00 40.84 83 GLY A O 1
#

Sequence (83 aa):
MDIADEGDICRVCRSEGTPDKPLYHPCVCTGSIKFIHQECLVQWLKHSRKEYCELCKHRFAFTPILFILLVCWFVCPLPTLLG

Organism: Oncorhynchus mykiss (NCBI:txid8022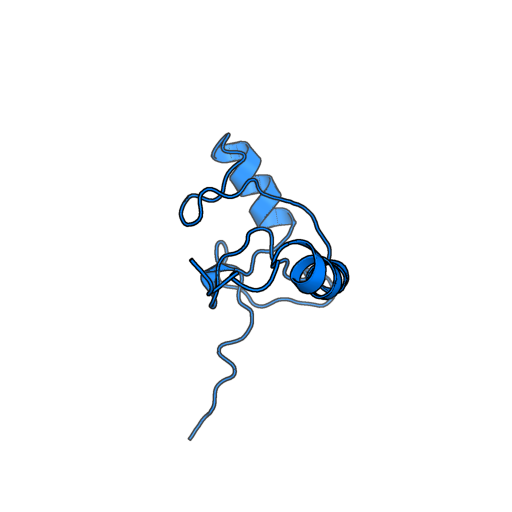)

Secondary structure (DSSP, 8-state):
--------B-TTT--B--SSS-EE--SS--SGGG-EEHHHHHHHHHHH---B-TTT-PBP----HHHHHHHHHHH--------

Foldseek 3Di:
DDPPPPAQAALQPRHHADPVFHWDQFDPDDDNPRTHTPVRVVVCCVVVVDQADPPPRHGGDPDHPVVVVVVVVVVDPDPPPDD

InterPro domains:
  IPR011016 Zinc finger, RING-CH-type [PF12906] (10-56)
  IPR011016 Zinc finger, RING-CH-type [PS51292] (2-63)
  IPR011016 Zinc finger, RING-CH-type [SM00744] (9-57)
  IPR013083 Zinc finger, RING/FYVE/PHD-type [G3DSA:3.30.40.10] (2-65)

Nearest PDB structures (foldseek):
  2d8s-assembly1_A  TM=7.654E-01  e=3.220E-06  Homo sapiens
  2m6m-assembl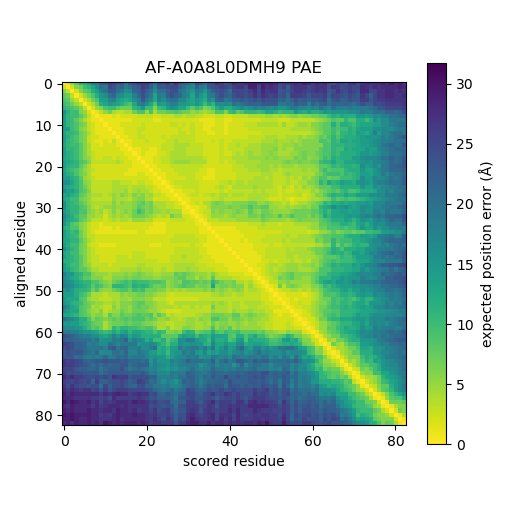y1_A 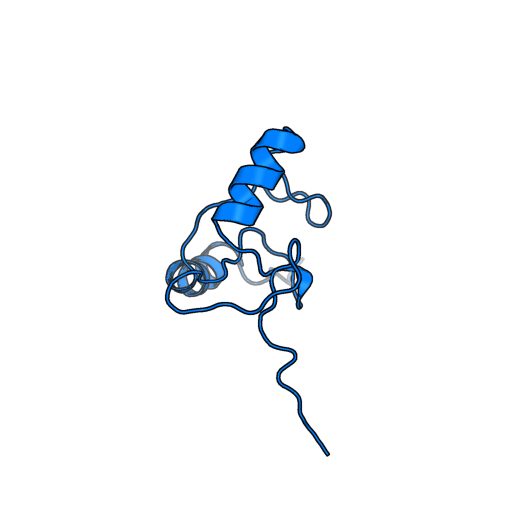 TM=8.207E-01  e=8.969E-06  Saccharomyces cerevisiae S288C
  8pda-assembly1_A  TM=7.005E-01  e=1.865E-06  Saccharomyces cerevisiae
  8aaf-assembly1_e  TM=5.860E-01  e=2.195E-01  Saccharomyces cerevisiae
  8adl-assembly1_O  TM=4.777E-01  e=2.395E+00  Saccharomyces cerevisiae

Mean predicted aligned error: 11.1 Å

pLDDT: mean 73.32, std 16.59, range [40.84, 92.38]

Solvent-accessible surface area (backbone atoms only — not comparable to full-atom values): 5200 Å² total; per-residue (Å²): 134,81,85,65,74,78,58,69,25,18,64,81,82,70,43,66,55,40,96,91,50,48,63,35,52,39,45,91,55,71,72,56,74,22,26,29,33,64,67,56,49,54,52,48,36,71,74,66,73,50,67,46,40,90,82,80,62,39,61,59,45,98,50,57,67,78,52,49,68,58,43,55,65,71,74,46,71,72,78,80,87,75,133

Radius of gyration: 14.7 Å; Cα contacts (8 Å, |Δi|>4): 94; chains: 1; bounding box: 33×48×34 Å